Protein AF-A0A934MSQ9-F1 (afdb_monomer_lite)

Foldseek 3Di:
DDDPFKDWFWADPPPRDTDPDQPPQDDPNDGTDTDIDGDDDDDADKDFDDWDDDPVFIWTWIAHPVGDIDIDGVVVVCVVCVPPDPPDWDWAADPVGPVVHIDTDDVPDPDPPDDDDDDDDD

pLDDT: mean 82.93, std 17.5, range [37.53, 97.12]

Organism: NCBI:txid2798579

Secondary structure (DSSP, 8-state):
-----EEEEEEETTT--EES-TTS--BTTB-EEEEEEEPP---S-EEEEEEEE-SS-EEEEEEETTS-EEEEEHHHHHHHHTT----S--EEE-TT-GGG-EEE--TT--------------

Structure (mmCIF, N/CA/C/O backbone):
data_AF-A0A934MSQ9-F1
#
_entry.id   AF-A0A934MSQ9-F1
#
loop_
_atom_site.group_PDB
_atom_site.id
_atom_site.type_symbol
_atom_site.label_atom_id
_atom_site.label_alt_id
_atom_site.label_comp_id
_atom_site.label_asym_id
_atom_site.label_entity_id
_atom_site.label_seq_id
_atom_site.pdbx_PDB_ins_code
_atom_site.Cartn_x
_atom_site.Cartn_y
_atom_site.Cartn_z
_atom_site.occupancy
_atom_site.B_iso_or_equiv
_atom_site.auth_seq_id
_atom_site.auth_comp_id
_atom_site.auth_asym_id
_atom_site.auth_atom_id
_atom_site.pdbx_PDB_model_num
ATOM 1 N N . MET A 1 1 ? 4.604 23.427 -6.257 1.00 45.72 1 MET A N 1
ATOM 2 C CA . MET A 1 1 ? 5.797 22.606 -5.949 1.00 45.72 1 MET A CA 1
ATOM 3 C C . MET A 1 1 ? 6.041 21.672 -7.124 1.00 45.72 1 MET A C 1
ATOM 5 O O . MET A 1 1 ? 5.093 21.020 -7.543 1.00 45.72 1 MET A O 1
ATOM 9 N N . ALA A 1 2 ? 7.245 21.648 -7.701 1.00 50.88 2 ALA A N 1
ATOM 10 C CA . ALA A 1 2 ? 7.558 20.742 -8.805 1.00 50.88 2 ALA A CA 1
ATOM 11 C C . ALA A 1 2 ? 7.590 19.300 -8.278 1.00 50.88 2 ALA A C 1
ATOM 13 O O . ALA A 1 2 ? 8.439 18.945 -7.462 1.00 50.88 2 ALA A O 1
ATOM 14 N N . VAL A 1 3 ? 6.622 18.482 -8.688 1.00 70.38 3 VAL A N 1
ATOM 15 C CA . VAL A 1 3 ? 6.585 17.066 -8.318 1.00 70.38 3 VAL A CA 1
ATOM 16 C C . VAL A 1 3 ? 7.714 16.377 -9.072 1.00 70.38 3 VAL A C 1
ATOM 18 O O . VAL A 1 3 ? 7.712 16.376 -10.297 1.00 70.38 3 VAL A O 1
ATOM 21 N N . ASN A 1 4 ? 8.680 15.800 -8.357 1.00 81.00 4 ASN A N 1
ATOM 22 C CA . ASN A 1 4 ? 9.741 15.021 -8.989 1.00 81.00 4 ASN A CA 1
ATOM 23 C C . ASN A 1 4 ? 9.110 13.819 -9.718 1.00 81.00 4 ASN A C 1
ATOM 25 O O . ASN A 1 4 ? 8.583 12.908 -9.067 1.00 81.00 4 ASN A O 1
ATOM 29 N N . THR A 1 5 ? 9.101 13.847 -11.052 1.00 85.06 5 THR A N 1
ATOM 30 C CA . THR A 1 5 ? 8.455 12.827 -11.892 1.00 85.06 5 THR A CA 1
ATOM 31 C C . THR A 1 5 ? 9.380 11.667 -12.226 1.00 85.06 5 THR A C 1
ATOM 33 O O . THR A 1 5 ? 8.892 10.607 -12.608 1.00 85.06 5 THR A O 1
ATOM 36 N N . LYS A 1 6 ? 10.688 11.822 -12.005 1.00 91.44 6 LYS A N 1
ATOM 37 C CA . LYS A 1 6 ? 11.701 10.833 -12.365 1.00 91.44 6 LYS A CA 1
ATOM 38 C C . LYS A 1 6 ? 12.216 10.075 -11.149 1.00 91.44 6 LYS A C 1
ATOM 40 O O . LYS A 1 6 ? 12.150 10.538 -10.009 1.00 91.44 6 LYS A O 1
ATOM 45 N N . ILE A 1 7 ? 12.708 8.871 -11.399 1.00 91.75 7 ILE A N 1
ATOM 46 C CA . ILE A 1 7 ? 13.389 8.025 -10.422 1.00 91.75 7 ILE A CA 1
ATOM 47 C C . ILE A 1 7 ? 14.678 7.486 -11.021 1.00 91.75 7 ILE A C 1
ATOM 49 O O . ILE A 1 7 ? 14.760 7.231 -12.222 1.00 91.75 7 ILE A O 1
ATOM 53 N N . LYS A 1 8 ? 15.665 7.257 -10.156 1.00 91.12 8 LYS A N 1
ATOM 54 C CA . LYS A 1 8 ? 16.813 6.413 -10.476 1.00 91.12 8 LYS A CA 1
ATOM 55 C C . LYS A 1 8 ? 16.419 4.972 -10.190 1.00 91.12 8 LYS A C 1
ATOM 57 O O . LYS A 1 8 ? 16.190 4.616 -9.037 1.00 91.12 8 LYS A O 1
ATOM 62 N N . ALA A 1 9 ? 16.290 4.175 -11.240 1.00 90.50 9 ALA A N 1
ATOM 63 C CA . ALA A 1 9 ? 15.955 2.763 -11.157 1.00 90.50 9 ALA A CA 1
ATOM 64 C C . ALA A 1 9 ? 17.173 1.926 -11.547 1.00 90.50 9 ALA A C 1
ATOM 66 O O . ALA A 1 9 ? 17.928 2.285 -12.453 1.00 90.50 9 ALA A O 1
ATOM 67 N N . VAL A 1 10 ? 17.362 0.799 -10.869 1.00 90.50 10 VAL A N 1
ATOM 68 C CA . VAL A 1 10 ? 18.354 -0.201 -11.265 1.00 90.50 10 VAL A CA 1
ATOM 69 C C . VAL A 1 10 ? 17.651 -1.199 -12.172 1.00 90.50 10 VAL A C 1
ATOM 71 O O . VAL A 1 10 ? 16.677 -1.815 -11.754 1.00 90.50 10 VAL A O 1
ATOM 74 N N . VAL A 1 11 ? 18.132 -1.367 -13.401 1.00 91.12 11 VAL A N 1
ATOM 75 C CA . VAL A 1 11 ? 17.491 -2.219 -14.411 1.00 91.12 11 VAL A CA 1
ATOM 76 C C . VAL A 1 11 ? 18.484 -3.182 -15.054 1.00 91.12 11 VAL A C 1
ATOM 78 O O . VAL A 1 11 ? 19.695 -2.942 -15.087 1.00 91.12 11 VAL A O 1
ATOM 81 N N . CYS A 1 12 ? 17.982 -4.287 -15.601 1.00 89.75 12 CYS A N 1
ATOM 82 C CA . CYS A 1 12 ? 18.765 -5.128 -16.501 1.00 89.75 12 CYS A CA 1
ATOM 83 C C . CYS A 1 12 ? 18.989 -4.409 -17.840 1.00 89.75 12 CYS A C 1
ATOM 85 O O . CYS A 1 12 ? 18.031 -4.003 -18.491 1.00 89.75 12 CYS A O 1
ATOM 87 N N . SER A 1 13 ? 20.238 -4.327 -18.301 1.00 88.06 13 SER A N 1
ATOM 88 C CA . SER A 1 13 ? 20.588 -3.715 -19.593 1.00 88.06 13 SER A CA 1
ATOM 89 C C . SER A 1 13 ? 20.127 -4.508 -20.822 1.00 88.06 13 SER A C 1
ATOM 91 O O . SER A 1 13 ? 20.170 -3.978 -21.926 1.00 88.06 13 SER A O 1
ATOM 93 N N . VAL A 1 14 ? 19.699 -5.763 -20.647 1.00 89.50 14 VAL A N 1
ATOM 94 C CA . VAL A 1 14 ? 19.252 -6.640 -21.742 1.00 89.50 14 VAL A CA 1
ATOM 95 C C . VAL A 1 14 ? 17.730 -6.683 -21.833 1.00 89.50 14 VAL A C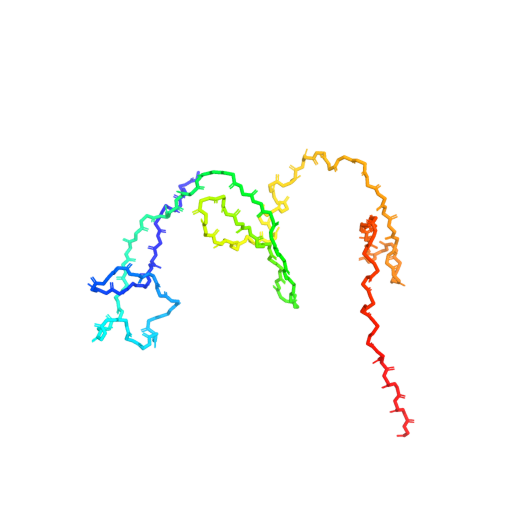 1
ATOM 97 O O . VAL A 1 14 ? 17.176 -6.429 -22.893 1.00 89.50 14 VAL A O 1
ATOM 100 N N . CYS A 1 15 ? 17.046 -7.010 -20.732 1.00 88.44 15 CYS A N 1
ATOM 101 C CA . CYS A 1 15 ? 15.592 -7.200 -20.730 1.00 88.44 15 CYS A CA 1
ATOM 102 C C . CYS A 1 15 ? 14.804 -6.034 -20.114 1.00 88.44 15 CYS A C 1
ATOM 104 O O . CYS A 1 15 ? 13.579 -6.077 -20.097 1.00 88.44 15 CYS A O 1
ATOM 106 N N . GLY A 1 16 ? 15.477 -5.017 -19.561 1.00 84.56 16 GLY A N 1
ATOM 107 C CA . GLY A 1 16 ? 14.830 -3.833 -18.985 1.00 84.56 16 GLY A CA 1
ATOM 108 C C . GLY A 1 16 ? 14.109 -4.053 -17.650 1.00 84.56 16 GLY A C 1
ATOM 109 O O . GLY A 1 16 ? 13.492 -3.124 -17.140 1.00 84.56 16 GLY A O 1
ATOM 110 N N . LYS A 1 17 ? 14.175 -5.255 -17.062 1.00 87.38 17 LYS A N 1
ATOM 111 C CA . LYS A 1 17 ? 13.510 -5.566 -15.788 1.00 87.38 17 LYS A CA 1
ATOM 112 C C . LYS A 1 17 ? 14.100 -4.746 -14.636 1.00 87.38 17 LYS A C 1
ATOM 114 O O . LYS A 1 17 ? 15.323 -4.714 -14.485 1.00 87.38 17 LYS A O 1
ATOM 119 N N . ASP A 1 18 ? 13.235 -4.159 -13.807 1.00 88.06 18 ASP A N 1
ATOM 120 C CA . ASP A 1 18 ? 13.633 -3.484 -12.568 1.00 88.06 18 ASP A CA 1
ATOM 121 C C . ASP A 1 18 ? 14.218 -4.483 -11.558 1.00 88.06 18 ASP A C 1
ATOM 123 O O . ASP A 1 18 ? 13.720 -5.599 -11.373 1.00 88.06 18 ASP A O 1
ATOM 127 N N . LEU A 1 19 ? 15.282 -4.062 -10.885 1.00 87.38 19 LEU A N 1
ATOM 128 C CA . LEU A 1 19 ? 16.012 -4.819 -9.879 1.00 87.38 19 LEU A CA 1
ATOM 129 C C . LEU A 1 19 ? 16.061 -4.014 -8.581 1.00 87.38 19 LEU A C 1
ATOM 131 O O . LEU A 1 19 ? 16.091 -2.785 -8.589 1.00 87.38 19 LEU A O 1
ATOM 135 N N . SER A 1 20 ? 16.089 -4.712 -7.448 1.00 81.69 20 SER A N 1
ATOM 136 C CA . SER A 1 20 ? 16.023 -4.064 -6.137 1.00 81.69 20 SER A CA 1
ATOM 137 C C . SER A 1 20 ? 17.328 -3.374 -5.735 1.00 81.69 20 SER A C 1
ATOM 139 O O . SER A 1 20 ? 17.296 -2.446 -4.933 1.00 81.69 20 SER A O 1
ATOM 141 N N . HIS A 1 21 ? 18.479 -3.801 -6.265 1.00 79.19 21 HIS A N 1
ATOM 142 C CA . HIS A 1 21 ? 19.777 -3.212 -5.935 1.00 79.19 21 HIS A CA 1
ATOM 143 C C . HIS A 1 21 ? 20.832 -3.467 -7.024 1.00 79.19 21 HIS A C 1
ATOM 145 O O . HIS A 1 21 ? 20.778 -4.450 -7.759 1.00 79.19 21 HIS A O 1
ATOM 151 N N . LYS A 1 22 ? 21.860 -2.606 -7.107 1.00 72.06 22 LYS A N 1
ATOM 152 C CA . LYS A 1 22 ? 22.990 -2.771 -8.053 1.00 72.06 22 LYS A CA 1
ATOM 153 C C . LYS A 1 22 ? 23.783 -4.059 -7.835 1.00 72.06 22 LYS A C 1
ATOM 155 O O . LYS A 1 22 ? 24.367 -4.585 -8.777 1.00 72.06 22 LYS A O 1
ATOM 160 N N . SER A 1 23 ? 23.806 -4.567 -6.604 1.00 72.56 23 SER A N 1
ATOM 161 C CA . SER A 1 23 ? 24.459 -5.831 -6.262 1.00 72.56 23 SER A CA 1
ATOM 162 C C . SER A 1 23 ? 23.618 -7.066 -6.606 1.00 72.56 23 SER A C 1
ATOM 164 O O . SER A 1 23 ? 24.107 -8.176 -6.393 1.00 72.56 23 SER A O 1
ATOM 166 N N . SER A 1 24 ? 22.397 -6.907 -7.151 1.00 69.06 24 SER A N 1
ATOM 167 C CA . SER A 1 24 ? 21.555 -8.027 -7.572 1.00 69.06 24 SER A CA 1
ATOM 168 C C . SER A 1 24 ? 22.314 -8.747 -8.670 1.00 69.06 24 SER A C 1
ATOM 170 O O . SER A 1 24 ? 22.508 -8.219 -9.769 1.00 69.06 24 SER A O 1
ATOM 172 N N . ARG A 1 25 ? 22.859 -9.915 -8.329 1.00 62.47 25 ARG A N 1
ATOM 173 C CA . ARG A 1 25 ? 23.777 -10.625 -9.202 1.00 62.47 25 ARG A CA 1
ATOM 174 C C . ARG A 1 25 ? 23.010 -11.088 -10.439 1.00 62.47 25 ARG A C 1
ATOM 176 O O . ARG A 1 25 ? 22.280 -12.062 -10.381 1.00 62.47 25 ARG A O 1
ATOM 183 N N . TRP A 1 26 ? 23.269 -10.387 -11.541 1.00 69.44 26 TRP A N 1
ATOM 184 C CA . TRP A 1 26 ? 23.124 -10.851 -12.917 1.00 69.44 26 TRP A CA 1
ATOM 185 C C . TRP A 1 26 ? 21.679 -11.175 -13.322 1.00 69.44 26 TRP A C 1
ATOM 187 O O . TRP A 1 26 ? 21.166 -12.265 -13.107 1.00 69.44 26 TRP A O 1
ATOM 197 N N . CYS A 1 27 ? 21.045 -10.235 -14.021 1.00 78.75 27 CYS A N 1
ATOM 198 C CA . CYS A 1 27 ? 19.874 -10.530 -14.842 1.00 78.75 27 CYS A CA 1
ATOM 199 C C . CYS A 1 27 ? 20.346 -10.680 -16.295 1.00 78.75 27 CYS A C 1
ATOM 201 O O . CYS A 1 27 ? 21.161 -9.877 -16.752 1.00 78.75 27 CYS A O 1
ATOM 203 N N . CYS A 1 28 ? 19.904 -11.728 -16.999 1.00 85.50 28 CYS A N 1
ATOM 204 C CA . CYS A 1 28 ? 20.350 -12.046 -18.367 1.00 85.50 28 CYS A CA 1
ATOM 205 C C . CYS A 1 28 ? 21.883 -12.106 -18.521 1.00 85.50 28 CYS A C 1
ATOM 207 O O . CYS A 1 28 ? 22.434 -11.680 -19.531 1.00 85.50 28 CYS A O 1
ATOM 209 N N . GLN A 1 29 ? 22.576 -12.589 -17.485 1.00 84.19 29 GLN A N 1
ATOM 210 C CA . GLN A 1 29 ? 24.037 -12.665 -17.426 1.00 84.19 29 GLN A CA 1
ATOM 211 C C . GLN A 1 29 ? 24.774 -11.325 -17.663 1.00 84.19 29 GLN A C 1
ATOM 213 O O . GLN A 1 29 ? 25.938 -11.301 -18.067 1.00 84.19 29 GLN A O 1
ATOM 218 N N . LYS A 1 30 ? 24.122 -10.187 -17.397 1.00 85.38 30 LYS A N 1
ATOM 219 C CA . LYS A 1 30 ? 24.734 -8.857 -17.487 1.00 85.38 30 LYS A CA 1
ATOM 220 C C . LYS A 1 30 ? 24.616 -8.107 -16.168 1.00 85.38 30 LYS A C 1
ATOM 222 O O . LYS A 1 30 ? 23.712 -8.343 -15.363 1.00 85.38 30 LYS A O 1
ATOM 227 N N . LYS A 1 31 ? 25.562 -7.189 -15.950 1.00 85.62 31 LYS A N 1
ATOM 228 C CA . LYS A 1 31 ? 25.533 -6.293 -14.793 1.00 85.62 31 LYS A CA 1
ATOM 229 C C . LYS A 1 31 ? 24.338 -5.336 -14.909 1.00 85.62 31 LYS A C 1
ATOM 231 O O . LYS A 1 31 ? 24.113 -4.802 -16.000 1.00 85.62 31 LYS A O 1
ATOM 236 N N . PRO A 1 32 ? 23.605 -5.105 -13.809 1.00 90.56 32 PRO A N 1
ATOM 237 C CA . PRO A 1 32 ? 22.587 -4.069 -13.758 1.00 90.56 32 PRO A CA 1
ATOM 238 C C . PRO A 1 32 ? 23.166 -2.688 -14.066 1.00 90.56 32 PRO A C 1
ATOM 240 O O . PRO A 1 32 ? 24.308 -2.393 -13.705 1.00 90.56 32 PRO A O 1
ATOM 243 N N . VAL A 1 33 ? 22.359 -1.838 -14.690 1.00 90.19 33 VAL A N 1
ATOM 244 C CA . VAL A 1 33 ? 22.674 -0.428 -14.935 1.00 90.19 33 VAL A CA 1
ATOM 245 C C . VAL A 1 33 ? 21.687 0.451 -14.178 1.00 90.19 33 VAL A C 1
ATOM 247 O O . VAL A 1 33 ? 20.551 0.051 -13.935 1.00 90.19 33 VAL A O 1
ATOM 250 N N . GLU A 1 34 ? 22.124 1.638 -13.770 1.00 92.00 34 GLU A N 1
ATOM 251 C CA . GLU A 1 34 ? 21.222 2.644 -13.210 1.00 92.00 34 GLU A CA 1
ATOM 252 C C . GLU A 1 34 ? 20.758 3.561 -14.331 1.00 92.00 34 GLU A C 1
ATOM 254 O O . GLU A 1 34 ? 21.577 4.069 -15.096 1.00 92.00 34 GLU A O 1
ATOM 259 N N . VAL A 1 35 ? 19.449 3.753 -14.425 1.00 91.00 35 VAL A N 1
ATOM 260 C CA . VAL A 1 35 ? 18.823 4.627 -15.412 1.00 91.00 35 VAL A CA 1
ATOM 261 C C . VAL A 1 35 ? 17.900 5.603 -14.707 1.00 91.00 35 VAL A C 1
ATOM 263 O O . VAL A 1 35 ? 17.276 5.275 -13.696 1.00 91.00 35 VAL A O 1
ATOM 266 N N . GLU A 1 36 ? 17.797 6.807 -15.251 1.00 92.81 36 GLU A N 1
ATOM 267 C CA . GLU A 1 36 ? 16.767 7.752 -14.848 1.00 92.81 36 GLU A CA 1
ATOM 268 C C . GLU A 1 36 ? 15.537 7.533 -15.730 1.00 92.81 36 GLU A C 1
ATOM 270 O O . GLU A 1 36 ? 15.628 7.610 -16.956 1.00 92.81 36 GLU A O 1
ATOM 275 N N . ARG A 1 37 ? 14.392 7.218 -15.119 1.00 89.81 37 ARG A N 1
ATOM 276 C CA . ARG A 1 37 ? 13.135 6.984 -15.841 1.00 89.81 37 ARG A CA 1
ATOM 277 C C . ARG A 1 37 ? 11.963 7.691 -15.184 1.00 89.81 37 ARG A C 1
ATOM 279 O O . ARG A 1 37 ? 11.980 7.949 -13.982 1.00 89.81 37 ARG A O 1
ATOM 286 N N . GLU A 1 38 ? 10.929 7.972 -15.970 1.00 91.19 38 GLU A N 1
ATOM 287 C CA . GLU A 1 38 ? 9.666 8.491 -15.445 1.00 91.19 38 GLU A CA 1
ATOM 288 C C . GLU A 1 38 ? 9.006 7.468 -14.510 1.00 91.19 38 GLU A C 1
ATOM 290 O O . GLU A 1 38 ? 9.072 6.246 -14.713 1.00 91.19 38 GLU A O 1
ATOM 295 N N . LYS A 1 39 ? 8.352 7.984 -13.469 1.00 90.75 39 LYS A N 1
ATOM 296 C CA . LYS A 1 39 ? 7.524 7.190 -12.563 1.00 90.75 39 LYS A CA 1
ATOM 297 C C . LYS A 1 39 ? 6.381 6.570 -13.350 1.00 90.75 39 LYS A C 1
ATOM 299 O O . LYS A 1 39 ? 5.626 7.261 -14.032 1.00 90.75 39 LYS A O 1
ATOM 304 N N . GLN A 1 40 ? 6.220 5.262 -13.195 1.00 89.62 40 GLN A N 1
ATOM 305 C CA . GLN A 1 40 ? 5.047 4.578 -13.715 1.00 89.62 40 GLN A CA 1
ATOM 306 C C . GLN A 1 40 ? 3.812 5.031 -12.939 1.00 89.62 40 GLN A C 1
ATOM 308 O O . GLN A 1 40 ? 3.818 5.086 -11.709 1.00 89.62 40 GLN A O 1
ATOM 313 N N . ARG A 1 41 ? 2.755 5.358 -13.680 1.00 90.50 41 ARG A N 1
ATOM 314 C CA . ARG A 1 41 ? 1.423 5.626 -13.143 1.00 90.50 41 ARG A CA 1
ATOM 315 C C . ARG A 1 41 ? 0.511 4.524 -13.638 1.00 90.50 41 ARG A C 1
ATOM 317 O O . ARG A 1 41 ? 0.480 4.247 -14.833 1.00 90.50 41 ARG A O 1
ATOM 324 N N . ILE A 1 42 ? -0.186 3.890 -12.711 1.00 90.62 42 ILE A N 1
ATOM 325 C CA . ILE A 1 42 ? -1.081 2.779 -13.004 1.00 90.62 42 ILE A CA 1
ATOM 326 C C . ILE A 1 42 ? -2.457 3.198 -12.509 1.00 90.62 42 ILE A C 1
ATOM 328 O O . ILE A 1 42 ? -2.602 3.650 -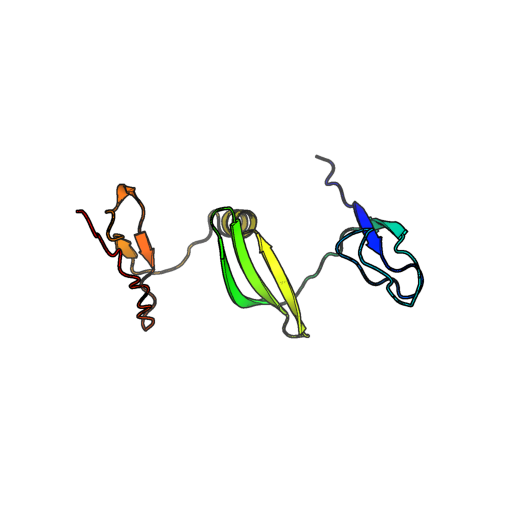11.374 1.00 90.62 42 ILE A O 1
ATOM 332 N N . THR A 1 43 ? -3.450 3.081 -13.380 1.00 91.44 43 THR A N 1
ATOM 333 C CA . THR A 1 43 ? -4.846 3.413 -13.100 1.00 91.44 43 THR A CA 1
ATOM 334 C C . THR A 1 43 ? -5.687 2.187 -13.408 1.00 91.44 43 THR A C 1
ATOM 336 O O . THR 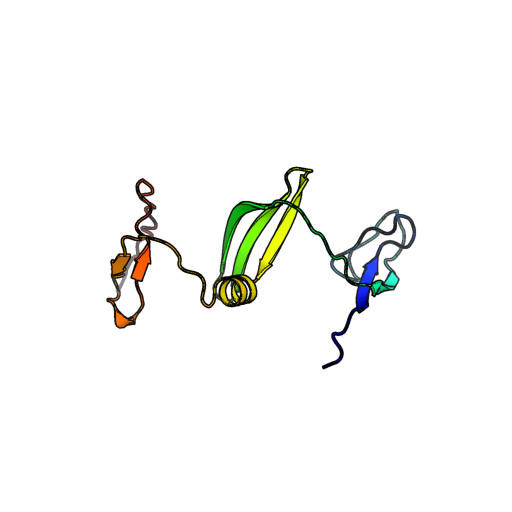A 1 43 ? -5.404 1.469 -14.364 1.00 91.44 43 THR A O 1
ATOM 339 N N . GLY A 1 44 ? -6.695 1.927 -12.585 1.00 91.88 44 GLY A N 1
ATOM 340 C CA . GLY A 1 44 ? -7.566 0.772 -12.734 1.00 91.88 44 GLY A CA 1
ATOM 341 C C . GLY A 1 44 ? -8.339 0.497 -11.455 1.00 91.88 44 GLY A C 1
ATOM 342 O O . GLY A 1 44 ? -8.288 1.280 -10.504 1.00 91.88 44 GLY A O 1
ATOM 343 N N . MET A 1 45 ? -9.041 -0.631 -11.445 1.00 93.75 45 MET A N 1
ATOM 344 C CA . MET A 1 45 ? -9.696 -1.149 -10.252 1.00 93.75 45 MET A CA 1
ATOM 345 C C . MET A 1 45 ? -8.733 -2.050 -9.484 1.00 93.75 45 MET A C 1
ATOM 347 O O . MET A 1 45 ? -8.033 -2.882 -10.068 1.00 93.75 45 MET A O 1
ATOM 351 N N . PHE A 1 46 ? -8.693 -1.860 -8.169 1.00 94.94 46 PHE A N 1
ATOM 352 C CA . PHE A 1 46 ? -7.819 -2.595 -7.268 1.00 94.94 46 PHE A CA 1
ATOM 353 C C . PHE A 1 46 ? -8.633 -3.158 -6.110 1.00 94.94 46 PHE A C 1
ATOM 355 O O . PHE A 1 46 ? -9.495 -2.474 -5.558 1.00 94.94 46 PHE A O 1
ATOM 362 N N . LYS A 1 47 ? -8.317 -4.387 -5.712 1.00 96.25 47 LYS A N 1
ATOM 363 C CA . LYS A 1 47 ? -8.841 -5.031 -4.503 1.00 96.25 47 LYS A CA 1
ATOM 364 C C . LYS A 1 47 ? -7.727 -5.149 -3.470 1.00 96.25 47 LYS A C 1
ATOM 366 O O . LYS A 1 47 ? -6.582 -5.420 -3.828 1.00 96.25 47 LYS A O 1
ATOM 371 N N . VAL A 1 48 ? -8.055 -4.969 -2.195 1.00 95.25 48 VAL A N 1
ATOM 372 C CA . VAL A 1 48 ? -7.149 -5.334 -1.098 1.00 95.25 48 VAL A CA 1
ATOM 373 C C . VAL A 1 48 ? -7.112 -6.856 -1.016 1.00 95.25 48 VAL A C 1
ATOM 375 O O . VAL A 1 48 ? -8.166 -7.485 -0.960 1.00 95.25 48 VAL A O 1
ATOM 378 N N . VAL A 1 49 ? -5.918 -7.443 -1.045 1.00 96.56 49 VAL A N 1
ATOM 379 C CA . VAL A 1 49 ? -5.743 -8.907 -1.014 1.00 96.56 49 VAL A CA 1
ATOM 380 C C . VAL A 1 49 ? -4.952 -9.399 0.185 1.00 96.56 49 VAL A C 1
ATOM 382 O O . VAL A 1 49 ? -5.069 -10.568 0.531 1.00 96.56 49 VAL A O 1
ATOM 385 N N . ASP A 1 50 ? -4.144 -8.537 0.799 1.00 95.31 50 ASP A N 1
ATOM 386 C CA . ASP A 1 50 ? -3.326 -8.885 1.957 1.00 95.31 50 ASP A CA 1
ATOM 387 C C . ASP A 1 50 ? -2.880 -7.610 2.688 1.00 95.31 50 ASP A C 1
ATOM 389 O O . ASP A 1 50 ? -3.008 -6.495 2.168 1.00 95.31 50 ASP A O 1
ATOM 393 N N . TRP A 1 51 ? -2.334 -7.759 3.887 1.00 95.06 51 TRP A N 1
ATOM 394 C CA . TRP A 1 51 ? -1.680 -6.683 4.618 1.00 95.06 51 TRP A CA 1
ATOM 395 C C . TRP A 1 51 ? -0.639 -7.253 5.577 1.00 95.06 51 TRP A C 1
ATOM 397 O O . TRP A 1 51 ? -0.723 -8.396 6.014 1.00 95.06 51 TRP A O 1
ATOM 407 N N . PHE A 1 52 ? 0.344 -6.436 5.938 1.00 92.31 52 PHE A N 1
ATOM 408 C CA . PHE A 1 52 ? 1.285 -6.795 6.990 1.00 92.31 52 PHE A CA 1
ATOM 409 C C . PHE A 1 52 ? 1.690 -5.576 7.807 1.00 92.31 52 PHE A C 1
ATOM 411 O O . PHE A 1 52 ? 1.666 -4.434 7.335 1.00 92.31 52 PHE A O 1
ATOM 418 N N . SER A 1 53 ? 2.118 -5.832 9.036 1.00 91.62 53 SER A N 1
ATOM 419 C CA . SER A 1 53 ? 2.756 -4.849 9.899 1.00 91.62 53 SER A CA 1
ATOM 420 C C . SER A 1 53 ? 4.049 -5.408 10.484 1.00 91.62 53 SER A C 1
ATOM 422 O O . SER A 1 53 ? 4.236 -6.610 10.657 1.00 91.62 53 SER A O 1
ATOM 424 N N . SER A 1 54 ? 4.982 -4.509 10.749 1.00 89.00 54 SER A N 1
ATOM 425 C CA . SER A 1 54 ? 6.227 -4.747 11.459 1.00 89.00 54 SER A CA 1
ATOM 426 C C . SER A 1 54 ? 6.405 -3.652 12.508 1.00 89.00 54 SER A C 1
ATOM 428 O O . SER A 1 54 ? 5.652 -2.679 12.560 1.00 89.00 54 SER A O 1
ATOM 430 N N . ARG A 1 55 ? 7.449 -3.766 13.333 1.00 85.75 55 ARG A N 1
ATOM 431 C CA . ARG A 1 55 ? 7.779 -2.733 14.327 1.00 85.75 55 ARG A CA 1
ATOM 432 C C . ARG A 1 55 ? 8.035 -1.352 13.705 1.00 85.75 55 ARG A C 1
ATOM 434 O O . ARG A 1 55 ? 7.874 -0.348 14.389 1.00 85.75 55 ARG A O 1
ATOM 441 N N . SER A 1 56 ? 8.464 -1.294 12.444 1.00 87.12 56 SER A N 1
ATOM 442 C CA . SER A 1 56 ? 8.874 -0.056 11.770 1.00 87.12 56 SER A CA 1
ATOM 443 C C . SER A 1 56 ? 8.001 0.328 10.576 1.00 87.12 56 SER A C 1
ATOM 445 O O . SER A 1 56 ? 8.237 1.373 9.970 1.00 87.12 56 SER A O 1
ATOM 447 N N . SER A 1 57 ? 7.018 -0.492 10.194 1.00 87.94 57 SER A N 1
ATOM 448 C CA . SER A 1 57 ? 6.195 -0.215 9.019 1.00 87.94 57 SER A CA 1
ATOM 449 C C . SER A 1 57 ? 4.880 -0.980 9.032 1.00 87.94 57 SER A C 1
ATOM 451 O O . SER A 1 57 ? 4.739 -2.001 9.690 1.00 87.94 57 SER A O 1
ATOM 453 N N . ALA A 1 58 ? 3.927 -0.510 8.242 1.00 92.62 58 ALA A N 1
ATOM 454 C CA . ALA A 1 58 ? 2.752 -1.271 7.870 1.00 92.62 58 ALA A CA 1
ATOM 455 C C . ALA A 1 58 ? 2.471 -1.030 6.389 1.00 92.62 58 ALA A C 1
ATOM 457 O O . ALA A 1 58 ? 2.738 0.058 5.859 1.00 92.62 58 ALA A O 1
ATOM 458 N N . CYS A 1 59 ? 1.942 -2.049 5.723 1.00 94.12 59 CYS A N 1
ATOM 459 C CA . CYS A 1 59 ? 1.698 -2.024 4.294 1.00 94.12 59 CYS A CA 1
ATOM 460 C C . CYS A 1 59 ? 0.411 -2.767 3.942 1.00 94.12 59 CYS A C 1
ATOM 462 O O . CYS A 1 59 ? 0.111 -3.822 4.503 1.00 94.12 59 CYS A O 1
ATOM 464 N N . LEU A 1 60 ? -0.316 -2.207 2.980 1.00 96.12 60 LEU A N 1
ATOM 465 C CA . LEU A 1 60 ? -1.488 -2.818 2.371 1.00 96.12 60 LEU A CA 1
ATOM 466 C C . LEU A 1 60 ? -1.101 -3.382 1.002 1.00 96.12 60 LEU A C 1
ATOM 468 O O . LEU A 1 60 ? -0.496 -2.674 0.193 1.00 96.12 60 LEU A O 1
ATOM 472 N N . VAL A 1 61 ? -1.457 -4.634 0.728 1.00 95.88 61 VAL A N 1
ATOM 473 C CA . VAL A 1 61 ? -1.226 -5.268 -0.572 1.00 95.88 61 VAL A CA 1
ATOM 474 C C . VAL A 1 61 ? -2.513 -5.211 -1.377 1.00 95.88 61 VAL A C 1
ATOM 476 O O . VAL A 1 61 ? -3.555 -5.724 -0.962 1.00 95.88 61 VAL A O 1
ATOM 479 N N . ILE A 1 62 ? -2.429 -4.596 -2.551 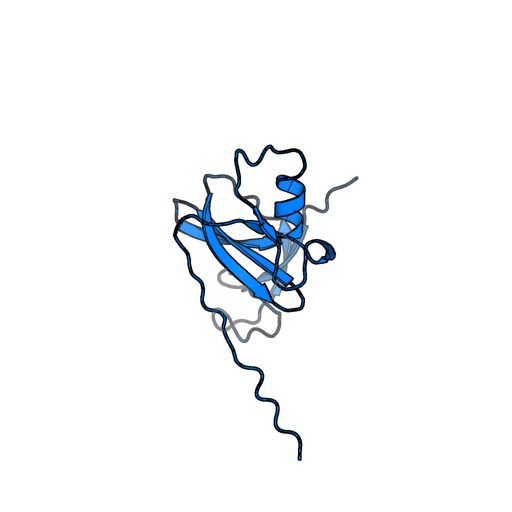1.00 96.50 62 ILE A N 1
ATOM 480 C CA . ILE A 1 62 ? -3.539 -4.499 -3.494 1.00 96.50 62 ILE A CA 1
ATOM 481 C C . ILE A 1 62 ? -3.220 -5.249 -4.781 1.00 96.50 62 ILE A C 1
ATOM 483 O O . ILE A 1 62 ? -2.067 -5.329 -5.205 1.00 96.50 62 ILE A O 1
ATOM 487 N N . GLU A 1 63 ? -4.247 -5.787 -5.420 1.00 97.12 63 GLU A N 1
ATOM 488 C CA . GLU A 1 63 ? -4.145 -6.518 -6.678 1.00 97.12 63 GLU A CA 1
ATOM 489 C C . GLU A 1 63 ? -5.087 -5.899 -7.706 1.00 97.12 63 GLU A C 1
ATOM 491 O O . GLU A 1 63 ? -6.228 -5.555 -7.385 1.00 97.12 63 GLU A O 1
ATOM 496 N N . ARG A 1 64 ? -4.605 -5.742 -8.938 1.00 95.00 64 ARG A N 1
ATOM 497 C CA . ARG A 1 64 ? -5.425 -5.290 -10.067 1.00 95.00 64 ARG A CA 1
ATOM 498 C C . ARG A 1 64 ? -6.176 -6.477 -10.673 1.00 95.00 64 ARG A C 1
ATOM 500 O O . ARG A 1 64 ? -5.650 -7.585 -10.687 1.00 95.00 64 ARG A O 1
ATOM 507 N N . GLU A 1 65 ? -7.368 -6.245 -11.222 1.00 89.69 65 GLU A N 1
ATOM 508 C CA . GLU A 1 65 ? -8.156 -7.296 -11.896 1.00 89.69 65 GLU A CA 1
ATOM 509 C C . GLU A 1 65 ? -7.402 -7.969 -13.054 1.00 89.69 65 GLU A C 1
ATOM 511 O O . GLU A 1 65 ? -7.431 -9.187 -13.192 1.00 89.69 65 GLU A O 1
ATOM 516 N N . GLU A 1 66 ? -6.653 -7.187 -13.834 1.00 86.94 66 GLU A N 1
ATOM 517 C CA . GLU A 1 66 ? -5.796 -7.657 -14.938 1.00 86.94 66 GLU A CA 1
ATOM 518 C C . GLU A 1 66 ? -4.512 -8.369 -14.459 1.00 86.94 66 GLU A C 1
ATOM 520 O O . GLU A 1 66 ? -3.674 -8.772 -15.266 1.00 86.94 66 GLU A O 1
ATOM 525 N N . GLY A 1 67 ? -4.336 -8.507 -13.144 1.00 86.38 67 GLY A N 1
ATOM 526 C CA . GLY A 1 67 ? -3.141 -9.047 -12.515 1.00 86.38 67 GLY A CA 1
ATOM 527 C C . GLY A 1 67 ? -2.121 -7.977 -12.118 1.00 86.38 67 GLY A C 1
ATOM 528 O O . GLY A 1 67 ? -2.139 -6.829 -12.565 1.00 86.38 67 GLY A O 1
ATOM 529 N N . GLY A 1 68 ? -1.205 -8.377 -11.239 1.00 89.31 68 GLY A N 1
ATOM 530 C CA . GLY A 1 68 ? -0.186 -7.505 -10.657 1.00 89.31 68 GLY A CA 1
ATOM 531 C C . GLY A 1 68 ? -0.531 -7.084 -9.231 1.00 89.31 68 GLY A C 1
ATOM 532 O O . GLY A 1 68 ? -1.645 -6.643 -8.943 1.00 89.31 68 GLY A O 1
ATOM 533 N N . ARG A 1 69 ? 0.454 -7.235 -8.340 1.00 94.19 69 ARG A N 1
ATOM 534 C CA . ARG A 1 69 ? 0.364 -6.869 -6.925 1.00 94.19 69 ARG A CA 1
ATOM 535 C C . ARG A 1 69 ? 1.196 -5.633 -6.637 1.00 94.19 69 ARG A C 1
ATOM 537 O O . ARG A 1 69 ? 2.328 -5.519 -7.105 1.00 94.19 69 ARG A O 1
ATOM 544 N N . PHE A 1 70 ? 0.635 -4.742 -5.833 1.00 94.44 70 PHE A N 1
ATOM 545 C CA . PHE A 1 70 ? 1.250 -3.484 -5.442 1.00 94.44 70 PHE A CA 1
ATOM 546 C C . PHE A 1 70 ? 1.201 -3.325 -3.929 1.00 94.44 70 PHE A C 1
ATOM 548 O O . PHE A 1 70 ? 0.259 -3.757 -3.269 1.00 94.44 70 PHE A O 1
ATOM 555 N N . TYR A 1 71 ? 2.232 -2.680 -3.402 1.00 93.94 71 TYR A N 1
ATOM 556 C CA . TYR A 1 71 ? 2.428 -2.452 -1.980 1.00 93.94 71 TYR A CA 1
ATOM 557 C C . TYR A 1 71 ? 2.200 -0.972 -1.697 1.00 93.94 71 TYR A C 1
ATOM 559 O O . TYR A 1 71 ? 2.923 -0.123 -2.221 1.00 93.94 71 TYR A O 1
ATOM 567 N N . LEU A 1 72 ? 1.187 -0.658 -0.894 1.00 94.50 72 LEU A N 1
ATOM 568 C CA . LEU A 1 72 ? 0.888 0.706 -0.477 1.00 94.50 72 LEU A CA 1
ATOM 569 C C . LEU A 1 72 ? 1.434 0.964 0.923 1.00 94.50 72 LEU A C 1
ATOM 571 O O . LEU A 1 72 ? 1.184 0.194 1.852 1.00 94.50 72 LEU A O 1
ATOM 575 N N . TYR A 1 73 ? 2.140 2.082 1.090 1.00 91.75 73 TYR A N 1
ATOM 576 C CA . TYR A 1 73 ? 2.507 2.568 2.415 1.00 91.75 73 TYR A CA 1
ATOM 577 C C . TYR A 1 73 ? 1.255 3.005 3.171 1.00 91.75 73 TYR A C 1
ATOM 579 O O . TYR A 1 73 ? 0.459 3.796 2.660 1.00 91.75 73 TYR A O 1
ATOM 587 N N . MET A 1 74 ? 1.105 2.557 4.420 1.00 91.62 74 MET A N 1
ATOM 588 C CA . MET A 1 74 ? -0.070 2.917 5.222 1.00 91.62 74 MET A CA 1
ATOM 589 C C . MET A 1 74 ? -0.218 4.424 5.434 1.00 91.62 74 MET A C 1
ATOM 591 O O . MET A 1 74 ? -1.338 4.920 5.476 1.00 91.62 74 MET A O 1
ATOM 595 N N . SER A 1 75 ? 0.883 5.181 5.473 1.00 91.62 75 SER A N 1
ATOM 596 C CA . SER A 1 75 ? 0.824 6.645 5.526 1.00 91.62 75 SER A CA 1
ATOM 597 C C . SER A 1 75 ? 0.070 7.254 4.346 1.00 91.62 75 SER A C 1
ATOM 599 O O . SER A 1 75 ? -0.622 8.252 4.518 1.00 91.62 75 SER A O 1
ATOM 601 N N . ASP A 1 76 ? 0.196 6.679 3.150 1.00 93.56 76 ASP A N 1
ATOM 602 C CA . ASP A 1 76 ? -0.495 7.190 1.967 1.00 93.56 76 ASP A CA 1
ATOM 603 C C . ASP A 1 76 ? -1.945 6.708 1.916 1.00 93.56 76 ASP A C 1
ATOM 605 O O . ASP A 1 76 ? -2.817 7.478 1.519 1.00 93.56 76 ASP A O 1
ATOM 609 N N . VAL A 1 77 ? -2.230 5.504 2.425 1.00 93.56 77 VAL A N 1
ATOM 610 C CA . VAL A 1 77 ? -3.610 5.041 2.642 1.00 93.56 77 VAL A CA 1
ATOM 611 C C . VAL A 1 77 ? -4.339 5.973 3.613 1.00 93.56 77 VAL A C 1
ATOM 613 O O . VAL A 1 77 ? -5.439 6.423 3.314 1.00 93.56 77 VAL A O 1
ATOM 616 N N . PHE A 1 78 ? -3.724 6.338 4.741 1.00 92.62 78 PHE A N 1
ATOM 617 C CA . PHE A 1 78 ? -4.336 7.256 5.706 1.00 92.62 78 PHE A CA 1
ATOM 618 C C . PHE A 1 78 ? -4.547 8.658 5.137 1.00 92.62 78 PHE A C 1
ATOM 620 O O . PHE A 1 78 ? -5.594 9.251 5.373 1.00 92.62 78 PHE A O 1
ATOM 627 N N . LYS A 1 79 ? -3.600 9.180 4.345 1.00 94.06 79 LYS A N 1
ATOM 628 C CA . LYS A 1 79 ? -3.800 10.452 3.630 1.00 94.06 79 LYS A CA 1
ATOM 629 C C . LYS A 1 79 ? -4.961 10.369 2.648 1.00 94.06 79 LYS A C 1
ATOM 631 O O . LYS A 1 79 ? -5.731 11.317 2.566 1.00 94.06 79 LYS A O 1
ATOM 636 N N . TYR A 1 80 ? -5.071 9.261 1.917 1.00 93.75 80 TYR A N 1
ATOM 637 C CA . TYR A 1 80 ? -6.161 9.040 0.976 1.00 93.75 80 TYR A CA 1
ATOM 638 C C . TYR A 1 80 ? -7.514 8.950 1.687 1.00 93.75 80 TYR A C 1
ATOM 640 O O . TYR A 1 80 ? -8.472 9.541 1.220 1.00 93.75 80 TYR A O 1
ATOM 648 N N . LEU A 1 81 ? -7.592 8.263 2.831 1.00 94.19 81 LEU A N 1
ATOM 649 C CA . LEU A 1 81 ? -8.823 8.130 3.617 1.00 94.19 81 LEU A CA 1
ATOM 650 C C . LEU A 1 81 ? -9.179 9.385 4.425 1.00 94.19 81 LEU A C 1
ATOM 652 O O . LEU A 1 81 ? -10.293 9.480 4.937 1.00 94.19 81 LEU A O 1
ATOM 656 N N . ASN A 1 82 ? -8.262 10.340 4.574 1.00 95.19 82 ASN A N 1
ATOM 657 C CA . ASN A 1 82 ? -8.493 11.525 5.389 1.00 95.19 82 ASN A CA 1
ATOM 658 C C . ASN A 1 82 ? -9.680 12.342 4.852 1.00 95.19 82 ASN A C 1
ATOM 660 O O . ASN A 1 82 ? -9.657 12.819 3.721 1.00 95.19 82 ASN A O 1
ATOM 664 N N . GLY A 1 83 ? -10.711 12.510 5.681 1.00 94.00 83 GLY A N 1
ATOM 665 C CA . GLY A 1 83 ? -11.956 13.186 5.308 1.00 94.00 83 GLY A CA 1
ATOM 666 C C . GLY A 1 83 ? -13.005 12.291 4.635 1.00 94.00 83 GLY A C 1
ATOM 667 O O . GLY A 1 83 ? -14.127 12.748 4.426 1.00 94.00 83 GLY A O 1
ATOM 668 N N . HIS A 1 84 ? -12.698 11.023 4.341 1.00 95.06 84 HIS A N 1
ATOM 669 C CA . HIS A 1 84 ? -13.695 10.063 3.867 1.00 95.06 84 HIS A CA 1
ATOM 670 C C . HIS A 1 84 ? -14.504 9.476 5.030 1.00 95.06 84 HIS A C 1
ATOM 672 O O . HIS A 1 84 ? -13.961 9.102 6.070 1.00 95.06 84 HIS A O 1
ATOM 678 N N . GLN A 1 85 ? -15.818 9.344 4.838 1.00 92.94 85 GLN A N 1
ATOM 679 C CA . GLN A 1 85 ? -16.690 8.656 5.786 1.00 92.94 85 GLN A CA 1
ATOM 680 C C . GLN A 1 85 ? -16.527 7.136 5.637 1.00 92.94 85 GLN A C 1
ATOM 682 O O . GLN A 1 85 ? -16.767 6.588 4.565 1.00 92.94 85 GLN A O 1
ATOM 687 N N . LEU A 1 86 ? -16.151 6.449 6.721 1.00 89.12 86 LEU A N 1
ATOM 688 C CA . LEU A 1 86 ? -15.921 4.994 6.733 1.00 89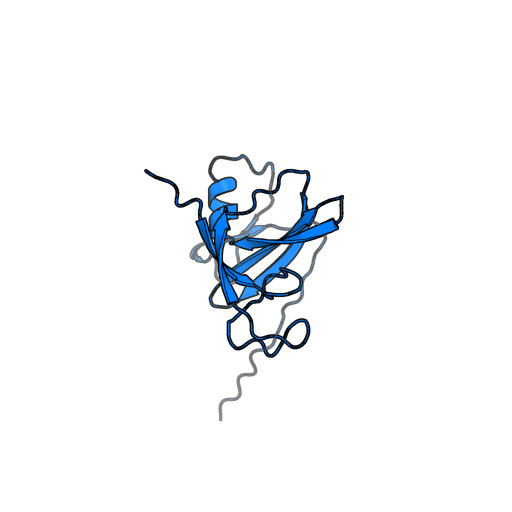.12 86 LEU A CA 1
ATOM 689 C C . LEU A 1 86 ? -17.204 4.154 6.901 1.00 89.12 86 LEU A C 1
ATOM 691 O O . LEU A 1 86 ? -17.139 2.930 6.965 1.00 89.12 86 LEU A O 1
ATOM 695 N N . GLY A 1 87 ? -18.370 4.799 6.971 1.00 90.88 87 GLY A N 1
ATOM 696 C CA . GLY A 1 87 ? -19.650 4.142 7.233 1.00 90.88 87 GLY A CA 1
ATOM 697 C C . GLY A 1 87 ? -19.869 3.828 8.717 1.00 90.88 87 GLY A C 1
ATOM 698 O O . GLY A 1 87 ? -19.339 4.510 9.593 1.00 90.88 87 GLY A O 1
ATOM 699 N N . SER A 1 88 ? -20.699 2.820 8.998 1.00 92.38 88 SER A N 1
ATOM 700 C CA . SER A 1 88 ? -20.989 2.359 10.360 1.00 92.38 88 SER A CA 1
ATOM 701 C C . SER A 1 88 ? -19.997 1.268 10.766 1.00 92.38 88 SER A C 1
ATOM 703 O O . SER A 1 88 ? -19.893 0.246 10.089 1.00 92.38 88 SER A O 1
ATOM 705 N N . LEU A 1 89 ? -19.273 1.496 11.863 1.00 92.62 89 LEU A N 1
ATOM 706 C CA . LEU A 1 89 ? -18.298 0.566 12.431 1.00 92.62 89 LEU A CA 1
ATOM 707 C C . LEU A 1 89 ? -18.640 0.292 13.896 1.00 92.62 89 LEU A C 1
ATOM 709 O O . LEU A 1 89 ? -19.048 1.202 14.619 1.00 92.62 89 LEU A O 1
ATOM 713 N N . THR A 1 90 ? -18.406 -0.940 14.338 1.00 94.31 90 THR A N 1
ATOM 714 C CA . THR A 1 90 ? -18.347 -1.283 15.762 1.00 94.31 90 THR A CA 1
ATOM 715 C C . THR A 1 90 ? -16.887 -1.264 16.193 1.00 94.31 90 THR A C 1
ATOM 717 O O . THR A 1 90 ? -16.039 -1.889 15.550 1.00 94.31 90 THR A O 1
ATOM 720 N N . LEU A 1 91 ? -16.592 -0.514 17.253 1.00 94.25 91 LEU A N 1
ATOM 721 C CA . LEU A 1 91 ? -15.251 -0.373 17.809 1.00 94.25 91 LEU A CA 1
ATOM 722 C C . LEU A 1 91 ? -15.218 -0.947 19.220 1.00 94.25 91 LEU A C 1
ATOM 724 O O . LEU A 1 91 ? -16.170 -0.786 19.980 1.00 94.25 91 LEU A O 1
ATOM 728 N N . GLU A 1 92 ? -14.096 -1.555 19.573 1.00 95.00 92 GLU A N 1
ATOM 729 C CA . GLU A 1 92 ? -13.849 -2.107 20.901 1.00 95.00 92 GLU A CA 1
ATOM 730 C C . GLU A 1 92 ? -12.519 -1.583 21.439 1.00 95.00 92 GLU A C 1
ATOM 732 O O . GLU A 1 92 ? -11.540 -1.461 20.693 1.00 95.00 92 GLU A O 1
ATOM 737 N N . GLU A 1 93 ? -12.473 -1.257 22.730 1.00 95.38 93 GLU A N 1
ATOM 738 C CA . GLU A 1 93 ? -11.225 -0.861 23.376 1.00 95.38 93 GLU A CA 1
ATOM 739 C C . GLU A 1 93 ? -10.196 -1.988 23.312 1.00 95.38 93 GLU A C 1
ATOM 741 O O . GLU A 1 93 ? -10.504 -3.175 23.423 1.00 95.38 93 GLU A O 1
ATOM 746 N N . THR A 1 94 ? -8.928 -1.618 23.152 1.00 92.50 94 THR A N 1
ATOM 747 C CA . THR A 1 94 ? -7.855 -2.603 23.298 1.00 92.50 94 THR A CA 1
ATOM 748 C C . THR A 1 94 ? -7.707 -3.031 24.760 1.00 92.50 94 THR A C 1
ATOM 750 O O . THR A 1 94 ? -8.060 -2.293 25.677 1.00 92.50 94 THR A O 1
ATOM 753 N N . LYS A 1 95 ? -7.068 -4.186 25.007 1.00 91.31 95 LYS A N 1
ATOM 754 C CA . LYS A 1 95 ? -6.732 -4.650 26.372 1.00 91.31 95 LYS A CA 1
ATOM 755 C C . LYS A 1 95 ? -5.907 -3.634 27.185 1.00 91.31 95 LYS A C 1
ATOM 757 O O . LYS A 1 95 ? -5.878 -3.717 28.405 1.00 91.31 95 LYS A O 1
ATOM 762 N N . LYS A 1 96 ? -5.221 -2.695 26.521 1.00 92.62 96 LYS A N 1
ATOM 763 C CA . LYS A 1 96 ? -4.425 -1.631 27.159 1.00 92.62 96 LYS A CA 1
ATOM 764 C C . LYS A 1 96 ? -5.258 -0.385 27.509 1.00 92.62 96 LYS A C 1
ATOM 766 O O . LYS A 1 96 ? -4.711 0.567 28.058 1.00 92.62 96 LYS A O 1
ATOM 771 N N . GLY A 1 97 ? -6.556 -0.396 27.208 1.00 93.56 97 GLY A N 1
ATOM 772 C CA . GLY A 1 97 ? -7.490 0.710 27.407 1.00 93.56 97 GLY A CA 1
ATOM 773 C C . GLY A 1 97 ? -7.528 1.698 26.238 1.00 93.56 97 GLY A C 1
ATOM 774 O O . GLY A 1 97 ? -6.633 1.735 25.386 1.00 93.56 97 GLY A O 1
ATOM 775 N N . SER A 1 98 ? -8.566 2.533 26.218 1.00 92.31 98 SER A N 1
ATOM 776 C CA . SER A 1 98 ? -8.833 3.536 25.171 1.00 92.31 98 SER A CA 1
ATOM 777 C C . SER A 1 98 ? -7.687 4.508 24.870 1.00 92.31 98 SER A C 1
ATOM 779 O O . SER A 1 98 ? -7.567 4.956 23.729 1.00 92.31 98 SER A O 1
ATOM 781 N N . ALA A 1 99 ? -6.807 4.800 25.833 1.00 93.88 99 ALA A N 1
ATOM 782 C CA . ALA A 1 99 ? -5.633 5.653 25.617 1.00 93.88 99 ALA A CA 1
ATOM 783 C C . ALA A 1 99 ? -4.640 5.073 24.590 1.00 93.88 99 ALA A C 1
ATOM 785 O O . ALA A 1 99 ? -3.909 5.821 23.944 1.00 93.88 99 ALA A O 1
ATOM 786 N N . TYR A 1 100 ? -4.622 3.747 24.428 1.00 90.81 100 TYR A N 1
ATOM 787 C CA . TYR A 1 100 ? -3.756 3.051 23.473 1.00 90.81 100 TYR A CA 1
ATOM 788 C C . TYR A 1 100 ? -4.444 2.769 22.135 1.00 90.81 100 TYR A C 1
ATOM 790 O O . TYR A 1 100 ? -3.773 2.403 21.169 1.00 90.81 100 TYR A O 1
ATOM 798 N N . GLY A 1 101 ? -5.763 2.954 22.065 1.00 92.25 101 GLY A N 1
ATOM 799 C CA . GLY A 1 101 ? -6.545 2.835 20.844 1.00 92.25 101 GLY A CA 1
ATOM 800 C C . GLY A 1 101 ? -7.685 1.824 20.929 1.00 92.25 101 GLY A C 1
ATOM 801 O O . GLY A 1 101 ? -7.947 1.205 21.963 1.00 92.25 101 GLY A O 1
ATOM 802 N N . TRP A 1 102 ? -8.354 1.680 19.787 1.00 94.56 102 TRP A N 1
ATOM 803 C CA . TRP A 1 102 ? -9.557 0.879 19.586 1.00 94.56 102 TRP A CA 1
ATOM 804 C C . TRP A 1 102 ? -9.354 -0.040 18.381 1.00 94.56 102 TRP A C 1
ATOM 806 O O . TRP A 1 102 ? -8.700 0.346 17.410 1.00 94.56 102 TRP A O 1
ATOM 816 N N . ARG A 1 103 ? -9.919 -1.247 18.425 1.00 92.31 103 ARG A N 1
ATOM 817 C CA . ARG A 1 103 ? -9.960 -2.170 17.287 1.00 92.31 103 ARG A CA 1
ATOM 818 C C . ARG A 1 103 ? -11.321 -2.108 16.603 1.00 92.31 103 ARG A C 1
ATOM 820 O O . ARG A 1 103 ? -12.337 -1.915 17.263 1.00 92.31 103 ARG A O 1
ATOM 827 N N . VAL A 1 104 ? -11.339 -2.303 15.288 1.00 93.06 104 VAL A N 1
ATOM 828 C CA . VAL A 1 104 ? -12.586 -2.519 14.544 1.00 93.06 104 VAL A CA 1
ATOM 829 C C . VAL A 1 104 ? -13.006 -3.970 14.750 1.00 93.06 104 VAL A C 1
ATOM 831 O O . VAL A 1 104 ? -12.230 -4.878 14.447 1.00 93.06 104 VAL A O 1
ATOM 834 N N . GLU A 1 105 ? -14.221 -4.205 15.241 1.00 89.62 105 GLU A N 1
ATOM 835 C CA . GLU A 1 105 ? -14.775 -5.556 15.281 1.00 89.62 105 GLU A CA 1
ATOM 836 C C . GLU A 1 105 ? -15.166 -5.986 13.865 1.00 89.62 105 GLU A C 1
ATOM 838 O O . GLU A 1 105 ? -16.209 -5.609 13.325 1.00 89.62 105 GLU A O 1
ATOM 843 N N . ALA A 1 106 ? -14.324 -6.808 13.241 1.00 71.25 106 ALA A N 1
ATOM 844 C CA . ALA A 1 106 ? -14.740 -7.547 12.063 1.00 71.25 106 ALA A CA 1
ATOM 845 C C . ALA A 1 106 ? -15.757 -8.605 12.509 1.00 71.25 106 ALA A C 1
ATOM 847 O O . ALA A 1 106 ? -15.412 -9.515 13.267 1.00 71.25 106 ALA A O 1
ATOM 848 N N . LYS A 1 107 ? -17.006 -8.519 12.033 1.00 60.38 107 LYS A N 1
ATOM 849 C CA . LYS A 1 107 ? -17.981 -9.607 12.195 1.00 60.38 107 LYS A CA 1
ATOM 850 C C . LYS A 1 107 ? -17.384 -10.896 11.604 1.00 60.38 107 LYS A C 1
ATOM 852 O O . LYS A 1 107 ? -17.415 -11.080 10.393 1.00 60.38 107 LYS A O 1
ATOM 857 N N . GLY A 1 108 ? -16.832 -11.768 12.455 1.00 48.41 108 GLY A N 1
ATOM 858 C CA . GLY A 1 108 ? -16.412 -13.130 12.098 1.00 48.41 108 GLY A CA 1
ATOM 859 C C . GLY A 1 108 ? -14.923 -13.496 12.200 1.00 48.41 108 GLY A C 1
ATOM 860 O O . GLY A 1 108 ? -14.608 -14.644 11.911 1.00 48.41 108 GLY A O 1
ATOM 861 N N . ALA A 1 109 ? -14.007 -12.620 12.632 1.00 41.22 109 ALA A N 1
ATOM 862 C CA . ALA A 1 109 ? -12.583 -12.977 12.753 1.00 41.22 109 ALA A CA 1
ATOM 863 C C . ALA A 1 109 ? -12.103 -12.964 14.215 1.00 41.22 109 ALA A C 1
ATOM 865 O O . ALA A 1 109 ? -11.570 -11.971 14.707 1.00 41.22 109 ALA A O 1
ATOM 866 N N . ARG A 1 110 ? -12.272 -14.089 14.923 1.00 37.53 110 ARG A N 1
ATOM 867 C CA . ARG A 1 110 ? -11.492 -14.364 16.140 1.00 37.53 110 ARG A CA 1
ATOM 868 C C . ARG A 1 110 ? -10.054 -14.675 15.711 1.00 37.53 110 ARG A C 1
ATOM 870 O O . ARG A 1 110 ? -9.765 -15.818 15.384 1.00 37.53 110 ARG A O 1
ATOM 877 N N . ASN A 1 111 ? -9.168 -13.681 15.711 1.00 38.69 111 ASN A N 1
ATOM 878 C CA . ASN A 1 111 ? -7.728 -13.941 15.702 1.00 38.69 111 ASN A CA 1
ATOM 879 C C . ASN A 1 111 ? -7.256 -14.115 17.148 1.00 38.69 111 ASN A C 1
ATOM 881 O O . ASN A 1 111 ? -7.173 -13.155 17.915 1.00 38.69 111 ASN A O 1
ATOM 885 N N . SER A 1 112 ? -6.989 -15.365 17.512 1.00 42.53 112 SER A N 1
ATOM 886 C CA . SER A 1 112 ? -6.205 -15.758 18.676 1.00 42.53 112 SER A CA 1
ATOM 887 C C . SER A 1 112 ? -4.726 -15.485 18.394 1.00 42.53 112 SER A C 1
ATOM 889 O O . SER A 1 112 ? -3.996 -16.382 17.985 1.00 42.53 112 SER A O 1
ATOM 891 N N . ASP A 1 113 ? -4.287 -14.245 18.591 1.00 43.97 113 ASP A N 1
ATOM 892 C CA . ASP A 1 113 ? -2.879 -13.965 18.890 1.00 43.97 113 ASP A CA 1
ATOM 893 C C . ASP A 1 113 ? -2.733 -13.923 20.417 1.00 43.97 113 ASP A C 1
ATOM 895 O O . ASP A 1 113 ? -2.600 -12.873 21.047 1.00 43.97 113 ASP A O 1
ATOM 899 N N . GLU A 1 114 ? -2.854 -15.109 21.010 1.00 43.75 114 GLU A N 1
ATOM 900 C CA . GLU A 1 114 ? -2.362 -15.442 22.342 1.00 43.75 114 GLU A CA 1
ATOM 901 C C . GLU A 1 114 ? -0.980 -16.063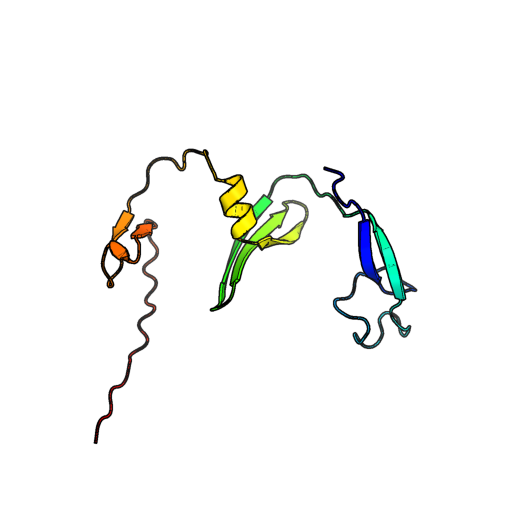 22.111 1.00 43.75 114 GLU A C 1
ATOM 903 O O . GLU A 1 114 ? -0.856 -17.163 21.575 1.00 43.75 114 GLU A O 1
ATOM 908 N N . LYS A 1 115 ? 0.075 -15.303 22.405 1.00 39.97 115 LYS A N 1
ATOM 909 C CA . LYS A 1 115 ? 1.380 -15.882 22.711 1.00 39.97 115 LYS A CA 1
ATOM 910 C C . LYS A 1 115 ? 1.716 -15.476 24.127 1.00 39.97 115 LYS A C 1
ATOM 912 O O . LYS A 1 115 ? 1.901 -14.291 24.410 1.00 39.97 115 LYS A O 1
ATOM 917 N N . ASP A 1 116 ? 1.710 -16.500 24.960 1.00 39.19 116 ASP A N 1
ATOM 918 C CA . ASP A 1 116 ? 2.041 -16.517 26.368 1.00 39.19 116 ASP A CA 1
ATOM 919 C C . ASP A 1 116 ? 3.377 -15.813 26.621 1.00 39.19 116 ASP A C 1
ATOM 921 O O . ASP A 1 116 ? 4.388 -16.079 25.966 1.00 39.19 116 ASP A O 1
ATOM 925 N N . GLY A 1 117 ? 3.351 -14.863 27.554 1.00 38.88 117 GLY A N 1
ATOM 926 C CA . GLY A 1 117 ? 4.544 -14.443 28.268 1.00 38.88 117 GLY A CA 1
ATOM 927 C C . GLY A 1 117 ? 4.749 -15.447 29.389 1.00 38.88 117 GLY A C 1
ATOM 928 O O . GLY A 1 117 ? 3.983 -15.450 30.346 1.00 38.88 117 GLY A O 1
ATOM 929 N N . GLU A 1 118 ? 5.731 -16.322 29.223 1.00 40.75 118 GLU A N 1
ATOM 930 C CA . GLU A 1 118 ? 6.211 -17.204 30.280 1.00 40.75 118 GLU A CA 1
ATOM 931 C C . GLU A 1 118 ? 7.134 -16.358 31.171 1.00 40.75 118 GLU A C 1
ATOM 933 O O . GLU A 1 118 ? 8.259 -16.016 30.798 1.00 40.75 118 GLU A O 1
ATOM 938 N N . ASP A 1 119 ? 6.569 -15.900 32.289 1.00 44.72 119 ASP A N 1
ATOM 939 C CA . ASP A 1 119 ? 7.307 -15.458 33.466 1.00 44.72 119 ASP A CA 1
ATOM 940 C C . ASP A 1 119 ? 7.971 -16.694 34.084 1.00 44.72 119 ASP A C 1
ATOM 942 O O . ASP A 1 119 ? 7.268 -17.548 34.614 1.00 44.72 119 ASP A O 1
ATOM 946 N N . ASP A 1 120 ? 9.300 -16.761 34.081 1.00 45.12 120 ASP A N 1
ATOM 947 C CA . ASP A 1 120 ? 10.038 -17.569 35.051 1.00 45.12 120 ASP A CA 1
ATOM 948 C C . ASP A 1 120 ? 11.035 -16.659 35.766 1.00 45.12 120 ASP A C 1
ATOM 950 O O . ASP A 1 120 ? 12.096 -16.288 35.255 1.00 45.12 120 ASP A O 1
ATOM 954 N N . ALA A 1 121 ? 10.612 -16.251 36.958 1.00 42.53 121 ALA A N 1
ATOM 955 C CA . ALA A 1 121 ? 11.470 -15.748 38.005 1.00 42.53 121 ALA A CA 1
ATOM 956 C C . ALA A 1 121 ? 11.949 -16.939 38.841 1.00 42.53 121 ALA A C 1
ATOM 958 O O . ALA A 1 121 ? 11.126 -17.637 39.433 1.00 42.53 121 ALA A O 1
ATOM 959 N N . GLU A 1 122 ? 13.265 -17.101 38.952 1.00 43.72 122 GLU A N 1
ATOM 960 C CA . GLU A 1 122 ? 13.909 -17.640 40.154 1.00 43.72 122 GLU A CA 1
ATOM 961 C C . GLU A 1 122 ? 15.199 -16.861 40.439 1.00 43.72 122 GLU A C 1
ATOM 963 O O . GLU A 1 122 ? 15.986 -16.634 39.487 1.00 43.72 122 GLU A O 1
#

Radius of gyration: 21.32 Å; chains: 1; bounding box: 46×40×62 Å

Sequence (122 aa):
MAVNTKIKAVVCSVCGKDLSHKSSRWCCQKKPVEVEREKQRITGMFKVVDWFSSRSSACLVIEREEGGRFYLYMSDVFKYLNGHQLGSLTLEETKKGSAYGWRVEAKGARNSDEKDGEDDAE